Protein AF-A0AB73QIH5-F1 (afdb_monomer_lite)

Secondary structure (DSSP, 8-state):
-HHHHHHHIIIIIHHHHHHHT-----TT--EEETTEEE-HHHHHHHHHHHHHHHHHHHHHHHHHHHHHHHHHTT--S--HHHHHHHHHHHHHHHT--

Sequence (97 aa):
FTSIVKSLVNNLINPLIGLFIGRIDLSNLVLTVGDAQFKYGSFLNAVINFLIISFVVFLMVKAINTFRKKEDKKTETPSEEVMYLKEIAELLKKNKE

pLDDT: mean 82.29, std 10.23, range [49.66, 94.38]

InterPro domains:
  IPR001185 Large-conductance mechanosensitive channel [TIGR0022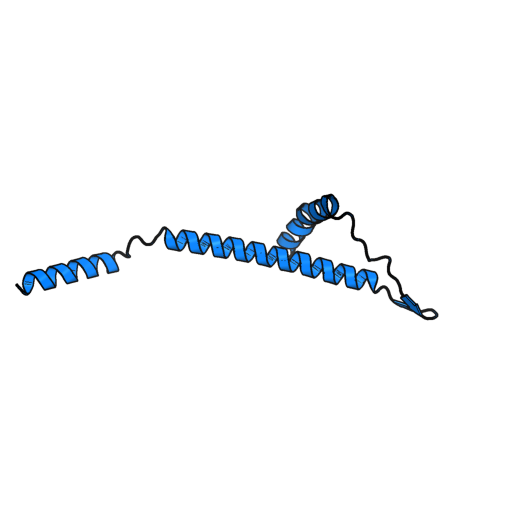0] (1-94)
  IPR036019 Large-conductance mechanosensitive channel MscL [G3DSA:1.10.1200.120] (1-96)
  IPR036019 Large-conductance mechanosensitive channel MscL [SSF81330] (1-88)
  IPR037673 Large-conductance mechanosensitive channel/anditomin synthesis protein L [PF01741] (1-93)
  IPR037673 Large-conductance mechanosensitive channel/anditomin synthesis protein L [PTHR30266] (1-79)

Structure (mmCIF, N/CA/C/O backbone):
data_AF-A0AB73QIH5-F1
#
_entry.id   AF-A0AB73QIH5-F1
#
loop_
_atom_site.group_PDB
_atom_site.id
_atom_site.type_symbol
_atom_site.label_atom_id
_atom_site.label_alt_id
_atom_site.label_comp_id
_atom_site.label_asym_id
_atom_site.label_entity_id
_atom_site.label_seq_id
_a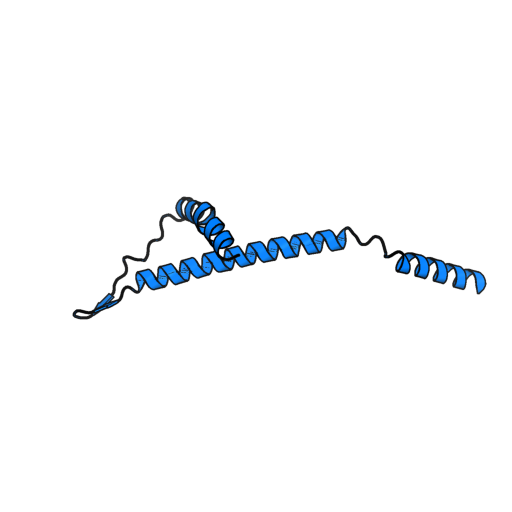tom_site.pdbx_PDB_ins_code
_atom_site.Cartn_x
_atom_site.Cartn_y
_atom_site.Cartn_z
_atom_site.occupancy
_atom_site.B_iso_or_equiv
_atom_site.auth_seq_id
_atom_site.auth_comp_id
_atom_site.auth_asym_id
_atom_site.auth_atom_id
_atom_site.pdbx_PDB_model_num
ATOM 1 N N . PHE A 1 1 ? -13.409 1.754 -2.723 1.00 73.69 1 PHE A N 1
ATOM 2 C CA . PHE A 1 1 ? -12.294 1.275 -1.878 1.00 73.69 1 PHE A CA 1
ATOM 3 C C . PHE A 1 1 ? -10.936 1.517 -2.537 1.00 73.69 1 PHE A C 1
ATOM 5 O O . PHE A 1 1 ? -10.214 2.390 -2.075 1.00 73.69 1 PHE A O 1
ATOM 12 N N . THR A 1 2 ? -10.622 0.864 -3.663 1.00 74.88 2 THR A N 1
ATOM 13 C CA . THR A 1 2 ? -9.330 1.005 -4.369 1.00 74.88 2 THR A CA 1
ATOM 14 C C . THR A 1 2 ? -8.947 2.454 -4.691 1.00 74.88 2 THR A C 1
ATOM 16 O O . THR A 1 2 ? -7.799 2.831 -4.494 1.00 74.88 2 THR A O 1
ATOM 19 N N . SER A 1 3 ? -9.893 3.296 -5.121 1.00 84.12 3 SER A N 1
ATOM 20 C CA . SER A 1 3 ? -9.620 4.715 -5.411 1.00 84.12 3 SER A CA 1
ATOM 21 C C . SER A 1 3 ? -9.289 5.545 -4.164 1.00 84.12 3 SER A C 1
ATOM 23 O O . SER A 1 3 ? -8.442 6.428 -4.235 1.00 84.12 3 SER A O 1
ATOM 25 N N . ILE A 1 4 ? -9.901 5.238 -3.013 1.00 84.19 4 ILE A N 1
ATOM 26 C CA . ILE A 1 4 ? -9.621 5.918 -1.734 1.00 84.19 4 ILE A CA 1
ATOM 27 C C . ILE A 1 4 ? -8.208 5.563 -1.270 1.00 84.19 4 ILE A C 1
ATOM 29 O O . ILE A 1 4 ? -7.421 6.442 -0.938 1.00 84.19 4 ILE A O 1
ATOM 33 N N . VAL A 1 5 ? -7.868 4.275 -1.329 1.00 79.69 5 VAL A N 1
ATOM 34 C CA . VAL A 1 5 ? -6.530 3.779 -0.995 1.00 79.69 5 VAL A CA 1
ATOM 35 C C . VAL A 1 5 ? -5.483 4.393 -1.923 1.00 79.69 5 VAL A C 1
ATOM 37 O O . VAL A 1 5 ? -4.479 4.912 -1.449 1.00 79.69 5 VAL A O 1
ATOM 40 N N . LYS A 1 6 ? -5.729 4.395 -3.240 1.00 81.69 6 LYS A N 1
ATOM 41 C CA . LYS A 1 6 ? -4.831 5.032 -4.212 1.00 81.69 6 LYS A CA 1
ATOM 42 C C . LYS A 1 6 ? -4.641 6.519 -3.924 1.00 81.69 6 LYS A C 1
ATOM 44 O O . LYS A 1 6 ? -3.521 6.994 -4.017 1.00 81.69 6 LYS A O 1
ATOM 49 N N . SER A 1 7 ? -5.698 7.240 -3.549 1.00 88.56 7 SER A N 1
ATOM 50 C CA . SER A 1 7 ? -5.606 8.655 -3.168 1.00 88.56 7 SER A CA 1
ATOM 51 C C . SER A 1 7 ? -4.743 8.852 -1.918 1.00 88.56 7 SER A C 1
ATOM 53 O O . SER A 1 7 ? -3.848 9.688 -1.927 1.00 88.56 7 SER A O 1
ATOM 55 N N . LEU A 1 8 ? -4.936 8.039 -0.874 1.00 84.94 8 LEU A N 1
ATOM 56 C CA . LEU A 1 8 ? -4.117 8.085 0.342 1.00 84.94 8 LEU A CA 1
ATOM 57 C C . LEU A 1 8 ? -2.636 7.827 0.028 1.00 84.94 8 LEU A C 1
ATOM 59 O O . LEU A 1 8 ? -1.757 8.555 0.483 1.00 84.94 8 LEU A O 1
ATOM 63 N N . VAL A 1 9 ? -2.358 6.815 -0.792 1.00 80.25 9 VAL A N 1
ATOM 64 C CA . VAL A 1 9 ? -0.988 6.468 -1.173 1.00 80.25 9 VAL A CA 1
ATOM 65 C C . VAL A 1 9 ? -0.369 7.571 -2.028 1.00 80.25 9 VAL A C 1
ATOM 67 O O . VAL A 1 9 ? 0.689 8.087 -1.689 1.00 80.25 9 VAL A O 1
ATOM 70 N N . ASN A 1 10 ? -1.053 8.008 -3.082 1.00 85.31 10 ASN A N 1
ATOM 71 C CA . ASN A 1 10 ? -0.514 8.994 -4.014 1.00 85.31 10 ASN A CA 1
ATOM 72 C C . ASN A 1 10 ? -0.352 10.386 -3.392 1.00 85.31 10 ASN A C 1
ATOM 74 O O . ASN A 1 10 ? 0.616 11.070 -3.709 1.00 85.31 10 ASN A O 1
ATOM 78 N N . ASN A 1 11 ? -1.279 10.802 -2.524 1.00 86.38 11 ASN A N 1
ATOM 79 C CA . ASN A 1 11 ? -1.329 12.174 -2.014 1.00 86.38 11 ASN A CA 1
ATOM 80 C C . ASN A 1 11 ? -0.654 12.353 -0.650 1.00 86.38 11 ASN A C 1
ATOM 82 O O . ASN A 1 11 ? -0.251 13.467 -0.334 1.00 86.38 11 ASN A O 1
ATOM 86 N N . LEU A 1 12 ? -0.529 11.298 0.165 1.00 85.31 12 LEU A N 1
ATOM 87 C CA . LEU A 1 12 ? 0.129 11.376 1.478 1.00 85.31 12 LEU A CA 1
ATOM 88 C C . LEU A 1 12 ? 1.415 10.553 1.520 1.00 85.31 12 LEU A C 1
ATOM 90 O O . LEU A 1 12 ? 2.465 11.073 1.889 1.00 85.31 12 LEU A O 1
ATOM 94 N N . ILE A 1 13 ? 1.359 9.285 1.108 1.00 81.62 13 ILE A N 1
ATOM 95 C CA . ILE A 1 13 ? 2.497 8.368 1.255 1.00 81.62 13 ILE A CA 1
ATOM 96 C C . ILE A 1 13 ? 3.609 8.668 0.246 1.00 81.62 13 ILE A C 1
ATOM 98 O O . ILE A 1 13 ? 4.763 8.748 0.649 1.00 81.62 13 ILE A O 1
ATOM 102 N N . ASN A 1 14 ? 3.301 8.896 -1.033 1.00 83.56 14 ASN A N 1
ATOM 103 C CA . ASN A 1 14 ? 4.321 9.184 -2.046 1.00 83.56 14 ASN A CA 1
ATOM 104 C C . ASN A 1 14 ? 5.114 10.470 -1.737 1.00 83.56 14 ASN A C 1
ATOM 106 O O . ASN A 1 14 ? 6.341 10.423 -1.834 1.00 83.56 14 ASN A O 1
ATOM 110 N N . PRO A 1 15 ? 4.490 11.592 -1.310 1.00 85.19 15 PRO A N 1
ATOM 111 C CA . PRO A 1 15 ? 5.233 12.761 -0.841 1.00 85.19 15 PRO A CA 1
ATOM 112 C C . PRO A 1 15 ? 6.098 12.478 0.391 1.00 85.19 15 PRO A C 1
ATOM 114 O O . PRO A 1 15 ? 7.244 12.914 0.427 1.00 85.19 15 PRO A O 1
ATOM 117 N N . LEU A 1 16 ? 5.594 11.716 1.371 1.00 83.88 16 LEU A N 1
ATOM 118 C CA . LEU A 1 16 ? 6.368 11.320 2.556 1.00 83.88 16 LEU A CA 1
ATOM 119 C C . LEU A 1 16 ? 7.584 10.464 2.176 1.00 83.88 16 LEU A C 1
ATOM 121 O O . LEU A 1 16 ? 8.701 10.764 2.586 1.00 83.88 16 LEU A O 1
ATOM 125 N N . ILE A 1 17 ? 7.393 9.436 1.347 1.00 78.00 17 ILE A N 1
ATOM 126 C CA . ILE A 1 17 ? 8.485 8.598 0.834 1.00 78.00 17 ILE A CA 1
ATOM 127 C C . ILE A 1 17 ? 9.487 9.459 0.061 1.00 78.00 17 ILE A C 1
ATOM 129 O O . ILE A 1 17 ? 10.689 9.346 0.285 1.00 78.00 17 ILE A O 1
ATOM 133 N N . GLY A 1 18 ? 9.001 10.364 -0.790 1.00 80.69 18 GLY A N 1
ATOM 134 C CA . GLY A 1 18 ? 9.842 11.285 -1.548 1.00 80.69 18 GLY A CA 1
ATOM 135 C C . GLY A 1 18 ? 10.662 12.234 -0.669 1.00 80.69 18 GLY A C 1
ATOM 136 O O . GLY A 1 18 ? 11.783 12.568 -1.044 1.00 80.69 18 GLY A O 1
ATOM 137 N N . LEU A 1 19 ? 10.138 12.633 0.495 1.00 84.81 19 LEU A N 1
ATOM 138 C CA . LEU A 1 19 ? 10.825 13.499 1.458 1.00 84.81 19 LEU A CA 1
ATOM 139 C C . LEU A 1 19 ? 11.943 12.760 2.215 1.00 84.81 19 LEU A C 1
ATOM 141 O O . LEU A 1 19 ? 13.009 13.329 2.425 1.00 84.81 19 LEU A O 1
ATOM 145 N N . PHE A 1 20 ? 11.707 11.509 2.628 1.00 76.25 20 PHE A N 1
ATOM 146 C CA . PHE A 1 20 ? 12.629 10.764 3.500 1.00 76.25 20 PHE A CA 1
ATOM 147 C C . PHE A 1 20 ? 13.605 9.842 2.759 1.00 76.25 20 PHE A C 1
ATOM 149 O O . PHE A 1 20 ? 14.718 9.628 3.227 1.00 76.25 20 PHE A O 1
ATOM 156 N N . ILE A 1 21 ? 13.186 9.266 1.632 1.00 71.88 21 ILE A N 1
ATOM 157 C CA . ILE A 1 21 ? 13.933 8.236 0.890 1.00 71.88 21 ILE A CA 1
ATOM 158 C C . ILE A 1 21 ? 14.394 8.773 -0.481 1.00 71.88 21 ILE A C 1
ATOM 160 O O . ILE A 1 21 ? 15.281 8.205 -1.116 1.00 71.88 21 ILE A O 1
ATOM 164 N N . GLY A 1 22 ? 13.844 9.908 -0.924 1.00 71.12 22 GLY A N 1
ATOM 165 C CA . GLY A 1 22 ? 14.060 10.455 -2.261 1.00 71.12 22 GLY A CA 1
ATOM 166 C C . GLY A 1 22 ? 13.130 9.827 -3.304 1.00 71.12 22 GLY A C 1
ATOM 167 O O . GLY A 1 22 ? 12.340 8.925 -3.018 1.00 71.12 22 GLY A O 1
ATOM 168 N N . ARG A 1 23 ? 13.190 10.322 -4.548 1.00 70.06 23 ARG A N 1
ATOM 169 C CA . ARG A 1 23 ? 12.423 9.739 -5.662 1.00 70.06 23 ARG A CA 1
ATOM 170 C C . ARG A 1 23 ? 13.070 8.419 -6.086 1.00 70.06 23 ARG A C 1
ATOM 172 O O . ARG A 1 23 ? 13.996 8.423 -6.890 1.00 70.06 23 ARG A O 1
ATOM 179 N N . ILE A 1 24 ? 12.580 7.298 -5.558 1.00 70.19 24 ILE A N 1
ATOM 180 C CA . ILE A 1 24 ? 12.909 5.976 -6.100 1.00 70.19 24 ILE A CA 1
ATOM 181 C C . ILE A 1 24 ? 12.166 5.837 -7.433 1.00 70.19 24 ILE A C 1
ATOM 183 O O . ILE A 1 24 ? 10.966 5.576 -7.452 1.00 70.19 24 ILE A O 1
ATOM 187 N N . ASP A 1 25 ? 12.873 6.039 -8.544 1.00 78.06 25 ASP A N 1
ATOM 188 C CA . ASP A 1 25 ? 12.360 5.758 -9.883 1.00 78.06 25 ASP A CA 1
ATOM 189 C C . ASP A 1 25 ? 13.238 4.718 -10.577 1.00 78.06 25 ASP A C 1
ATOM 191 O O . ASP A 1 25 ? 14.304 5.019 -11.116 1.00 78.06 25 ASP A O 1
ATOM 195 N N . LEU A 1 26 ? 12.770 3.470 -10.562 1.00 79.81 26 LEU A N 1
ATOM 196 C CA . LEU A 1 26 ? 13.435 2.357 -11.229 1.00 79.81 26 LEU A CA 1
ATOM 197 C C . LEU A 1 26 ? 13.005 2.212 -12.694 1.00 79.81 26 LEU A C 1
ATOM 199 O O . LEU A 1 26 ? 13.533 1.343 -13.378 1.00 79.81 26 LEU A O 1
ATOM 203 N N . SER A 1 27 ? 12.092 3.049 -13.211 1.00 81.94 27 SER A N 1
ATOM 204 C CA . SER A 1 27 ? 11.497 2.901 -14.554 1.00 81.94 27 SER A CA 1
ATOM 205 C C . SER A 1 27 ? 12.523 2.944 -15.681 1.00 81.94 27 SER A C 1
ATOM 207 O O . SER A 1 27 ? 12.280 2.392 -16.751 1.00 81.94 27 SER A O 1
ATOM 209 N N . ASN A 1 28 ? 13.662 3.590 -15.434 1.00 84.38 28 ASN A N 1
ATOM 210 C CA . ASN A 1 28 ? 14.730 3.782 -16.412 1.00 84.38 28 ASN A CA 1
ATOM 211 C C . ASN A 1 28 ? 15.628 2.545 -16.573 1.00 84.38 28 ASN A C 1
ATOM 213 O O . ASN A 1 28 ? 16.493 2.527 -17.445 1.00 84.38 28 ASN A O 1
ATOM 217 N N . LEU A 1 29 ? 15.430 1.503 -15.758 1.00 87.06 29 LEU A N 1
ATOM 218 C CA . LEU A 1 29 ? 16.143 0.241 -15.906 1.00 87.06 29 LEU A CA 1
ATOM 219 C C . LEU A 1 29 ? 15.570 -0.548 -17.087 1.00 87.06 29 LEU A C 1
ATOM 221 O O . LEU A 1 29 ? 14.456 -1.084 -17.040 1.00 87.06 29 LEU A O 1
ATOM 225 N N . VAL A 1 30 ? 16.363 -0.608 -18.153 1.00 88.81 30 VAL A N 1
ATOM 226 C CA . VAL A 1 30 ? 16.044 -1.323 -19.385 1.00 88.81 30 VAL A CA 1
ATOM 227 C C . VAL A 1 30 ? 17.194 -2.261 -19.707 1.00 88.81 30 VAL A C 1
ATOM 229 O O . VAL A 1 30 ? 18.349 -1.845 -19.758 1.00 88.81 30 VAL A O 1
ATOM 232 N N . LEU A 1 31 ? 16.873 -3.534 -19.920 1.00 90.25 31 LEU A N 1
ATOM 233 C CA . LEU A 1 31 ? 17.815 -4.513 -20.439 1.00 90.25 31 LEU A CA 1
ATOM 234 C C . LEU A 1 31 ? 17.593 -4.597 -21.945 1.00 90.25 31 LEU A C 1
ATOM 236 O O . LEU A 1 31 ? 16.517 -4.992 -22.393 1.00 90.25 31 LEU A O 1
ATOM 240 N N . THR A 1 32 ? 18.600 -4.216 -22.719 1.00 91.06 32 THR A N 1
ATOM 241 C CA . THR A 1 32 ? 18.557 -4.326 -24.177 1.00 91.06 32 THR A CA 1
ATOM 242 C C . THR A 1 32 ? 19.238 -5.622 -24.597 1.00 91.06 32 THR A C 1
ATOM 244 O O . THR A 1 32 ? 20.396 -5.850 -24.254 1.00 91.06 32 THR A O 1
ATOM 247 N N . VAL A 1 33 ? 18.520 -6.473 -25.330 1.00 89.94 33 VAL A N 1
ATOM 248 C CA . VAL A 1 33 ? 19.049 -7.715 -25.910 1.00 89.94 33 VAL A CA 1
ATOM 249 C C . VAL A 1 33 ? 18.738 -7.697 -27.404 1.00 89.94 33 VAL A C 1
ATOM 251 O O . VAL A 1 33 ? 17.594 -7.909 -27.805 1.00 89.94 33 VAL A O 1
ATOM 254 N N . GLY A 1 34 ? 19.745 -7.400 -28.230 1.00 90.25 34 GLY A N 1
ATOM 255 C CA . GLY A 1 34 ? 19.534 -7.112 -29.653 1.00 90.25 34 GLY A CA 1
ATOM 256 C C . GLY A 1 34 ? 18.623 -5.892 -29.835 1.00 90.25 34 GLY A C 1
ATOM 257 O O . GLY A 1 34 ? 18.852 -4.862 -29.206 1.00 90.25 34 GLY A O 1
ATOM 258 N N . ASP A 1 35 ? 17.562 -6.035 -30.631 1.00 90.56 35 ASP A N 1
ATOM 259 C CA . ASP A 1 35 ? 16.548 -4.987 -30.843 1.00 90.56 35 ASP A CA 1
ATOM 260 C C . ASP A 1 35 ? 15.445 -4.967 -29.767 1.00 90.56 35 ASP A C 1
ATOM 262 O O . ASP A 1 35 ? 14.595 -4.072 -29.744 1.00 90.56 35 ASP A O 1
ATOM 266 N N . ALA A 1 36 ? 15.428 -5.945 -28.855 1.00 88.69 36 ALA A N 1
ATOM 267 C CA . ALA A 1 36 ? 14.409 -6.040 -27.817 1.00 88.69 36 ALA A CA 1
ATOM 268 C C . ALA A 1 36 ? 14.788 -5.217 -26.575 1.00 88.69 36 ALA A C 1
ATOM 270 O O . ALA A 1 36 ? 15.854 -5.400 -25.985 1.00 88.69 36 ALA A O 1
ATOM 271 N N . GLN A 1 37 ? 13.872 -4.347 -26.137 1.00 89.25 37 GLN A N 1
ATOM 272 C CA . GLN A 1 37 ? 13.995 -3.567 -24.903 1.00 89.25 37 GLN A CA 1
ATOM 273 C C . GLN A 1 37 ? 13.116 -4.153 -23.794 1.00 89.25 37 GLN A C 1
ATOM 275 O O . GLN A 1 37 ? 11.892 -4.005 -23.800 1.00 89.25 37 GLN A O 1
ATOM 280 N N . PHE A 1 38 ? 13.738 -4.762 -22.790 1.00 88.19 38 PHE A N 1
ATOM 281 C CA . PHE A 1 38 ? 13.057 -5.269 -21.603 1.00 88.19 38 PHE A CA 1
ATOM 282 C C . PHE A 1 38 ? 13.041 -4.197 -20.511 1.00 88.19 38 PHE A C 1
ATOM 284 O O . PHE A 1 38 ? 14.016 -4.010 -19.787 1.00 88.19 38 PHE A O 1
ATOM 291 N N . LYS A 1 39 ? 11.912 -3.496 -20.363 1.00 90.44 39 LYS A N 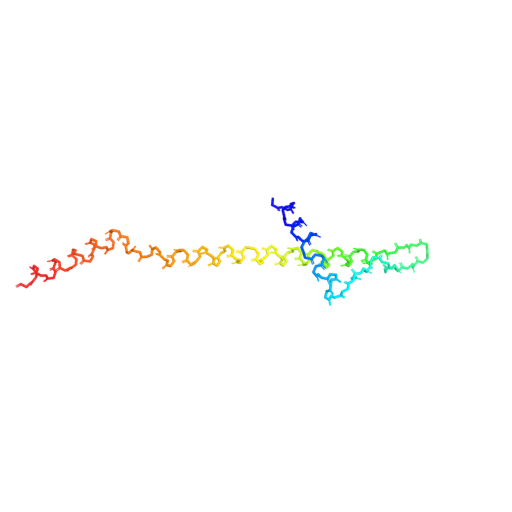1
ATOM 292 C CA . LYS A 1 39 ? 11.696 -2.450 -19.342 1.00 90.44 39 LYS A CA 1
ATOM 293 C C . LYS A 1 39 ? 11.370 -3.036 -17.961 1.00 90.44 39 LYS A C 1
ATOM 295 O O . LYS A 1 39 ? 10.327 -2.748 -17.373 1.00 90.44 39 LYS A O 1
ATOM 300 N N . TYR A 1 40 ? 12.246 -3.893 -17.441 1.00 90.56 40 TYR A N 1
ATOM 301 C CA . TYR A 1 40 ? 12.050 -4.545 -16.140 1.00 90.56 40 TYR A CA 1
ATOM 302 C C . TYR A 1 40 ? 12.002 -3.539 -14.979 1.00 90.56 40 TYR A C 1
ATOM 304 O O . TYR A 1 40 ? 11.375 -3.803 -13.955 1.00 90.56 40 TYR A O 1
ATOM 312 N N . GLY A 1 41 ? 12.587 -2.355 -15.1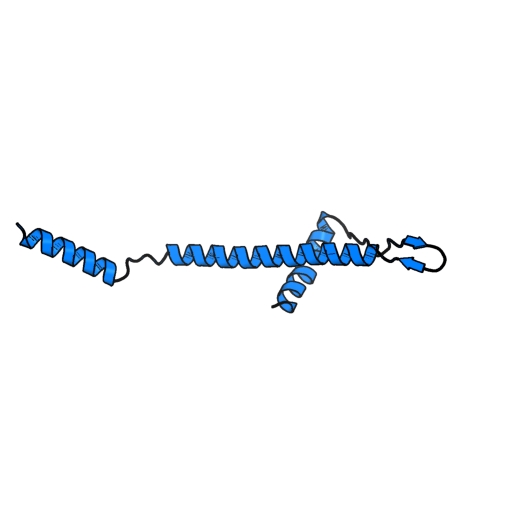66 1.00 88.12 41 GLY A N 1
ATOM 313 C CA . GLY A 1 41 ? 12.481 -1.232 -14.250 1.00 88.12 41 GLY A CA 1
ATOM 314 C C . GLY A 1 41 ? 11.051 -0.802 -13.947 1.00 88.12 41 GLY A C 1
ATOM 315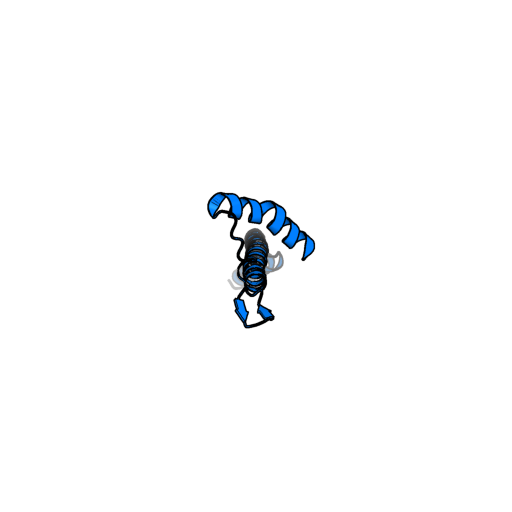 O O . GLY A 1 41 ? 10.667 -0.661 -12.785 1.00 88.12 41 GLY A O 1
ATOM 316 N N . SER A 1 42 ? 10.222 -0.662 -14.985 1.00 88.19 42 SER A N 1
ATOM 317 C CA . SER A 1 42 ? 8.805 -0.314 -14.829 1.00 88.19 42 SER A CA 1
ATOM 318 C C . SER A 1 42 ? 8.028 -1.409 -14.098 1.00 88.19 42 SER A C 1
ATOM 320 O O . SER A 1 42 ? 7.157 -1.110 -13.282 1.00 88.19 42 SER A O 1
ATOM 322 N N . PHE A 1 43 ? 8.366 -2.675 -14.351 1.00 89.38 43 PHE A N 1
ATOM 323 C CA . PHE A 1 43 ? 7.772 -3.802 -13.637 1.00 89.38 43 PHE A CA 1
ATOM 324 C C . PHE A 1 43 ? 8.141 -3.782 -12.149 1.00 89.38 43 PHE A C 1
ATOM 326 O O . PHE A 1 43 ? 7.263 -3.886 -11.295 1.00 89.38 43 PHE A O 1
ATOM 333 N N . LEU A 1 44 ? 9.417 -3.574 -11.821 1.00 88.94 44 LEU A N 1
ATOM 334 C CA . LEU A 1 44 ? 9.881 -3.521 -10.437 1.00 88.94 44 LEU A CA 1
ATOM 335 C C . LEU A 1 44 ? 9.268 -2.337 -9.673 1.00 88.94 44 LEU A C 1
ATOM 337 O O . LEU A 1 44 ? 8.823 -2.502 -8.538 1.00 88.94 44 LEU A O 1
ATOM 341 N N . ASN A 1 45 ? 9.139 -1.176 -10.322 1.00 86.94 45 ASN A N 1
ATOM 342 C CA . ASN A 1 45 ? 8.387 -0.040 -9.784 1.00 86.94 45 ASN A CA 1
ATOM 343 C C . ASN A 1 45 ? 6.924 -0.405 -9.487 1.00 86.94 45 ASN A C 1
ATOM 345 O O . ASN A 1 45 ? 6.402 -0.050 -8.429 1.00 86.94 45 ASN A O 1
ATOM 349 N N . ALA A 1 46 ? 6.258 -1.141 -10.383 1.00 87.62 46 ALA A N 1
ATOM 350 C CA . ALA A 1 46 ? 4.888 -1.595 -10.157 1.00 87.62 46 ALA A CA 1
ATOM 351 C C . ALA A 1 46 ? 4.785 -2.557 -8.959 1.00 87.62 46 ALA A C 1
ATOM 353 O O . ALA A 1 46 ? 3.853 -2.432 -8.163 1.00 87.62 46 ALA A O 1
ATOM 354 N N . VAL A 1 47 ? 5.756 -3.462 -8.788 1.00 90.19 47 VAL A N 1
ATOM 355 C CA . VAL A 1 47 ? 5.835 -4.369 -7.631 1.00 90.19 47 VAL A CA 1
ATOM 356 C C . VAL A 1 47 ? 6.016 -3.586 -6.330 1.00 90.19 47 VAL A C 1
ATOM 358 O O . VAL A 1 47 ? 5.263 -3.803 -5.383 1.00 90.19 47 VAL A O 1
ATOM 361 N N . ILE A 1 48 ? 6.951 -2.632 -6.280 1.00 84.81 48 ILE A N 1
ATOM 362 C CA . ILE A 1 48 ? 7.172 -1.789 -5.093 1.00 84.81 48 ILE A CA 1
ATOM 363 C C . ILE A 1 48 ? 5.907 -0.992 -4.755 1.00 84.81 48 ILE A C 1
ATOM 365 O O . ILE A 1 48 ? 5.461 -0.991 -3.608 1.00 84.81 48 ILE A O 1
ATOM 369 N N . ASN A 1 49 ? 5.280 -0.368 -5.753 1.00 82.50 49 ASN A N 1
ATOM 370 C CA . ASN A 1 49 ? 4.035 0.371 -5.560 1.00 82.50 49 ASN A CA 1
ATOM 371 C C . ASN A 1 49 ? 2.910 -0.531 -5.020 1.00 82.50 49 ASN A C 1
ATOM 373 O O . ASN A 1 49 ? 2.178 -0.144 -4.111 1.00 82.50 49 ASN A O 1
ATOM 377 N N . PHE A 1 50 ? 2.793 -1.761 -5.523 1.00 86.88 50 PHE A N 1
ATOM 378 C CA . PHE A 1 50 ? 1.833 -2.736 -5.008 1.00 86.88 50 PHE A CA 1
ATOM 379 C C . PHE A 1 50 ? 2.110 -3.122 -3.545 1.00 86.88 50 PHE A C 1
ATOM 381 O O . PHE A 1 50 ? 1.174 -3.205 -2.743 1.00 86.88 50 PHE A O 1
ATOM 388 N N . LEU A 1 51 ? 3.377 -3.308 -3.165 1.00 89.19 51 LEU A N 1
ATOM 389 C CA . LEU A 1 51 ? 3.758 -3.586 -1.777 1.00 89.19 51 LEU A CA 1
ATOM 390 C C . LEU A 1 51 ? 3.405 -2.418 -0.848 1.00 89.19 51 LEU A C 1
ATOM 392 O O . LEU A 1 51 ? 2.834 -2.642 0.215 1.00 89.19 51 LEU A O 1
ATOM 396 N N . ILE A 1 52 ? 3.649 -1.174 -1.271 1.00 84.06 52 ILE A N 1
ATOM 397 C CA . ILE A 1 52 ? 3.274 0.020 -0.497 1.00 84.06 52 ILE A CA 1
ATOM 398 C C . ILE A 1 52 ? 1.753 0.093 -0.330 1.00 84.06 52 ILE A C 1
ATOM 400 O O . ILE A 1 52 ? 1.258 0.231 0.788 1.00 84.06 52 ILE A O 1
ATOM 404 N N . ILE A 1 53 ? 0.998 -0.037 -1.426 1.00 83.44 53 ILE A N 1
ATOM 405 C CA . ILE A 1 53 ? -0.468 0.021 -1.397 1.00 83.44 53 ILE A CA 1
ATOM 406 C C . ILE A 1 53 ? -1.033 -1.071 -0.485 1.00 83.44 53 ILE A C 1
ATOM 408 O O . ILE A 1 53 ? -1.871 -0.783 0.370 1.00 83.44 53 ILE A O 1
ATOM 412 N N . SER A 1 54 ? -0.578 -2.316 -0.639 1.00 89.19 54 SER A N 1
ATOM 413 C CA . SER A 1 54 ? -1.070 -3.435 0.172 1.00 89.19 54 SER A CA 1
ATOM 414 C C . SER A 1 54 ? -0.704 -3.280 1.652 1.00 89.19 54 SER A C 1
ATOM 416 O O . SER A 1 54 ? -1.550 -3.537 2.510 1.00 89.19 54 SER A O 1
ATOM 418 N N . PHE A 1 55 ? 0.485 -2.758 1.969 1.00 88.50 55 PHE A N 1
ATOM 419 C CA . PHE A 1 55 ? 0.888 -2.440 3.340 1.00 88.50 55 PHE A CA 1
ATOM 420 C C . PHE A 1 55 ? 0.019 -1.344 3.970 1.00 88.50 55 PHE A C 1
ATOM 422 O O . PHE A 1 55 ? -0.429 -1.472 5.109 1.00 88.50 55 PHE A O 1
ATOM 429 N N . VAL A 1 56 ? -0.287 -0.283 3.224 1.00 84.31 56 VAL A N 1
ATOM 430 C CA . VAL A 1 56 ? -1.157 0.802 3.698 1.00 84.31 56 VAL A CA 1
ATOM 431 C C . VAL A 1 56 ? -2.584 0.303 3.935 1.00 84.31 56 VAL A C 1
ATOM 433 O O . VAL A 1 56 ? -3.183 0.621 4.963 1.00 84.31 56 VAL A O 1
ATOM 436 N N . VAL A 1 57 ? -3.119 -0.534 3.040 1.00 86.38 57 VAL A N 1
ATOM 437 C CA . VAL A 1 57 ? -4.419 -1.197 3.246 1.00 86.38 57 VAL A CA 1
ATOM 438 C C . VAL A 1 57 ? -4.396 -2.061 4.499 1.00 86.38 57 VAL A C 1
ATOM 440 O O . VAL A 1 57 ? -5.322 -1.995 5.306 1.00 86.38 57 VAL A O 1
ATOM 443 N N . PHE A 1 58 ? -3.334 -2.840 4.689 1.00 90.06 58 PHE A N 1
ATOM 444 C CA . PHE A 1 58 ? -3.161 -3.659 5.880 1.00 90.06 58 PHE A CA 1
ATOM 445 C C . PHE A 1 58 ? -3.178 -2.810 7.159 1.00 90.06 58 PHE A C 1
ATOM 447 O O . PHE A 1 58 ? -3.896 -3.144 8.101 1.00 90.06 58 PHE A O 1
ATOM 454 N N . LEU A 1 59 ? -2.459 -1.683 7.187 1.00 89.50 59 LEU A N 1
ATOM 455 C CA . LEU A 1 59 ? -2.484 -0.757 8.321 1.00 89.50 59 LEU A CA 1
ATOM 456 C C . LEU A 1 59 ? -3.875 -0.162 8.556 1.00 89.50 59 LEU A C 1
ATOM 458 O O . LEU A 1 59 ? -4.303 -0.076 9.705 1.00 89.50 59 LEU A O 1
ATOM 462 N N . MET A 1 60 ? -4.601 0.200 7.497 1.00 85.88 60 MET A N 1
ATOM 463 C CA . MET A 1 60 ? -5.964 0.725 7.602 1.00 85.88 60 MET A CA 1
ATOM 464 C C . MET A 1 60 ? -6.924 -0.309 8.207 1.00 85.88 60 MET A C 1
ATOM 466 O O . MET A 1 60 ? -7.647 -0.003 9.155 1.00 85.88 60 MET A O 1
ATOM 470 N N . VAL A 1 61 ? -6.889 -1.553 7.719 1.00 89.12 61 VAL A N 1
ATOM 471 C CA . VAL A 1 61 ? -7.692 -2.659 8.266 1.00 89.12 61 VAL A CA 1
ATOM 472 C C . VAL A 1 61 ? -7.295 -2.945 9.714 1.00 89.12 61 VAL A C 1
ATOM 474 O O . VAL A 1 61 ? -8.162 -3.102 10.572 1.00 89.12 61 VAL A O 1
ATOM 477 N N . LYS A 1 62 ? -5.993 -2.952 10.021 1.00 88.94 62 LYS A N 1
ATOM 478 C CA . LYS A 1 62 ? -5.483 -3.145 11.384 1.00 88.94 62 LYS A CA 1
ATOM 479 C C . LYS A 1 62 ? -5.947 -2.037 12.325 1.00 88.94 62 LYS A C 1
ATOM 481 O O . LYS A 1 62 ? -6.335 -2.345 13.448 1.00 88.94 62 LYS A O 1
ATOM 486 N N . ALA A 1 63 ? -5.927 -0.777 11.893 1.00 89.12 63 ALA A N 1
ATOM 487 C CA . ALA A 1 63 ? -6.415 0.349 12.680 1.00 89.12 63 ALA A CA 1
ATOM 488 C C . ALA A 1 63 ? -7.901 0.167 13.004 1.00 89.12 63 ALA A C 1
ATOM 490 O O . ALA A 1 63 ? -8.261 0.150 14.178 1.00 89.12 63 ALA A O 1
ATOM 491 N N . ILE A 1 64 ? -8.738 -0.087 11.992 1.00 88.19 64 ILE A N 1
ATOM 492 C CA . ILE A 1 64 ? -10.179 -0.326 12.174 1.00 88.19 64 ILE A CA 1
ATOM 493 C C . ILE A 1 64 ? -10.424 -1.511 13.119 1.00 88.19 64 ILE A C 1
ATOM 495 O O . ILE A 1 64 ? -11.172 -1.380 14.084 1.00 88.19 64 ILE A O 1
ATOM 499 N N . ASN A 1 65 ? -9.749 -2.645 12.909 1.00 90.81 65 ASN A N 1
ATOM 500 C CA . ASN A 1 65 ? -9.886 -3.820 13.774 1.00 90.81 65 ASN A CA 1
ATOM 501 C C . ASN A 1 65 ? -9.414 -3.548 15.213 1.00 90.81 65 ASN A C 1
ATOM 503 O O . ASN A 1 65 ? -9.977 -4.089 16.161 1.00 90.81 65 ASN A O 1
ATOM 507 N N . THR A 1 66 ? -8.404 -2.695 15.396 1.00 85.12 66 THR A N 1
ATOM 508 C CA . THR A 1 66 ? -7.905 -2.299 16.722 1.00 85.12 66 THR A CA 1
ATOM 509 C C . THR A 1 66 ? -8.880 -1.362 17.437 1.00 85.12 66 THR A C 1
ATOM 511 O O . THR A 1 66 ? -9.072 -1.506 18.644 1.00 85.12 66 THR A O 1
ATOM 514 N N . PHE A 1 67 ? -9.507 -0.424 16.719 1.00 83.62 67 PHE A N 1
ATOM 515 C CA . PHE A 1 67 ? -10.522 0.472 17.280 1.00 83.62 67 PHE A CA 1
ATOM 516 C C . PHE A 1 67 ? -11.796 -0.283 17.662 1.00 83.62 67 PHE A C 1
ATOM 518 O O . PHE A 1 67 ? -12.244 -0.141 18.796 1.00 83.62 67 PHE A O 1
ATOM 525 N N . ARG A 1 68 ? -12.295 -1.179 16.799 1.00 76.38 68 ARG A N 1
ATOM 526 C CA . ARG A 1 68 ? -13.455 -2.032 17.123 1.00 76.38 68 ARG A CA 1
ATOM 527 C C . ARG A 1 68 ? -13.203 -2.894 18.363 1.00 76.38 68 ARG A C 1
ATOM 529 O O . ARG A 1 68 ? -13.996 -2.886 19.293 1.00 76.38 68 ARG A O 1
ATOM 536 N N . LYS A 1 69 ? -12.017 -3.507 18.468 1.00 68.81 69 LYS A N 1
ATOM 537 C CA . LYS A 1 69 ? -11.618 -4.295 19.651 1.00 68.81 69 LYS A CA 1
ATOM 538 C C . LYS A 1 69 ? -11.531 -3.470 20.949 1.00 68.81 69 LYS A C 1
ATOM 540 O O . LYS A 1 69 ? -11.580 -4.034 22.041 1.00 68.81 69 LYS A O 1
ATOM 545 N N . LYS A 1 70 ? -11.351 -2.147 20.858 1.00 62.31 70 LYS A N 1
ATOM 546 C CA . LYS A 1 70 ? -11.383 -1.235 22.014 1.00 62.31 70 LYS A CA 1
ATOM 547 C C . LYS A 1 70 ? -12.804 -0.805 22.387 1.00 62.31 70 LYS A C 1
ATOM 549 O O . LYS A 1 70 ? -13.039 -0.577 23.569 1.00 62.31 70 LYS A O 1
ATOM 554 N N . GLU A 1 71 ? -13.719 -0.705 21.427 1.00 59.28 71 GLU A N 1
ATOM 555 C CA . GLU A 1 71 ? -15.135 -0.401 21.681 1.00 59.28 71 GLU A CA 1
ATOM 556 C C . GLU A 1 71 ? -15.871 -1.588 22.311 1.00 59.28 71 GLU A C 1
ATOM 558 O O . GLU A 1 71 ? -16.577 -1.392 23.302 1.00 59.28 71 GLU A O 1
ATOM 563 N N . ASP A 1 72 ? -15.592 -2.812 21.855 1.00 57.84 72 ASP A N 1
ATOM 564 C CA . ASP A 1 72 ? -16.146 -4.037 22.456 1.00 57.84 72 ASP A CA 1
ATOM 565 C C . ASP A 1 72 ? -15.709 -4.192 23.927 1.00 57.84 72 ASP A C 1
ATOM 567 O O . ASP A 1 72 ? -16.472 -4.636 24.777 1.00 57.84 72 ASP A O 1
ATOM 571 N N . LYS A 1 73 ? -14.504 -3.720 24.282 1.00 55.72 73 LYS A N 1
ATOM 572 C CA . LYS A 1 73 ? -14.026 -3.700 25.677 1.00 55.72 73 LYS A CA 1
ATOM 573 C C . LYS A 1 73 ? -14.666 -2.627 26.557 1.00 55.72 73 LYS A C 1
ATOM 575 O O . LYS A 1 73 ? -14.535 -2.701 27.775 1.00 55.72 73 LYS A O 1
ATOM 580 N N . LYS A 1 74 ? -15.289 -1.598 25.976 1.00 52.03 74 LYS A N 1
ATOM 581 C CA . LYS A 1 74 ? -15.890 -0.488 26.735 1.00 52.03 74 LYS A CA 1
ATOM 582 C C . LYS A 1 74 ? -17.392 -0.682 26.967 1.00 52.03 74 LYS A C 1
ATOM 584 O O . LYS A 1 74 ? -17.978 0.072 27.735 1.00 52.03 74 LYS A O 1
ATOM 589 N N . THR A 1 75 ? -17.986 -1.690 26.329 1.00 49.66 75 THR A N 1
ATOM 590 C CA . THR A 1 75 ? -19.415 -2.031 26.398 1.00 49.66 75 THR A CA 1
ATOM 591 C C . THR A 1 75 ? -19.683 -3.398 27.021 1.00 49.66 75 THR A C 1
ATOM 593 O O . THR A 1 75 ? -20.805 -3.885 26.964 1.00 49.66 75 THR A O 1
ATOM 596 N N . GLU A 1 76 ? -18.721 -3.970 27.749 1.00 58.16 76 GLU A N 1
ATOM 597 C CA . GLU A 1 76 ? -19.043 -4.960 28.783 1.00 58.16 76 GLU A CA 1
ATOM 598 C C . GLU A 1 76 ? -19.612 -4.254 30.033 1.00 58.16 76 GLU A C 1
ATOM 600 O O . GLU A 1 76 ? -19.165 -4.460 31.158 1.00 58.16 76 GLU A O 1
ATOM 605 N N . THR A 1 77 ? -20.642 -3.416 29.868 1.00 56.81 77 THR A N 1
ATOM 606 C CA . THR A 1 77 ? -21.745 -3.519 30.827 1.00 56.81 77 THR A CA 1
ATOM 607 C C . THR A 1 77 ? -22.233 -4.951 30.675 1.00 56.81 77 THR A C 1
ATOM 609 O O . THR A 1 77 ? -22.583 -5.316 29.548 1.00 56.81 77 THR A O 1
ATOM 612 N N . PRO A 1 78 ? -22.183 -5.794 31.723 1.00 64.62 78 PRO A N 1
ATOM 613 C CA . PRO A 1 78 ? -22.735 -7.134 31.623 1.00 64.62 78 PRO A CA 1
ATOM 614 C C . PRO A 1 78 ? -24.118 -7.010 30.989 1.00 64.62 78 PRO A C 1
ATOM 616 O O . PRO A 1 78 ? -24.899 -6.167 31.437 1.00 64.62 78 PRO A O 1
ATOM 619 N N . SER A 1 79 ? -24.375 -7.771 29.919 1.00 73.31 79 SER A N 1
ATOM 620 C CA . SER A 1 79 ? -25.712 -7.852 29.319 1.00 73.31 79 SER A CA 1
ATOM 621 C C . SER A 1 79 ? -26.739 -7.962 30.449 1.00 73.31 79 SER A C 1
ATOM 623 O O . SER A 1 79 ? -26.453 -8.622 31.452 1.00 73.31 79 SER A O 1
ATOM 625 N N . GLU A 1 80 ? -27.899 -7.316 30.328 1.00 77.69 80 GLU A N 1
ATOM 626 C CA . GLU A 1 80 ? -28.943 -7.381 31.360 1.00 77.69 80 GLU A CA 1
ATOM 627 C C . GLU A 1 80 ? -29.233 -8.839 31.759 1.00 77.69 80 GLU A C 1
ATOM 629 O O . GLU A 1 80 ? -29.357 -9.134 32.943 1.00 77.69 80 GLU A O 1
ATOM 634 N N . GLU A 1 81 ? -29.164 -9.780 30.807 1.00 78.12 81 GLU A N 1
ATOM 635 C CA . GLU A 1 81 ? -29.201 -11.226 31.071 1.00 78.12 81 GLU A CA 1
ATOM 636 C C . GLU A 1 81 ? -28.143 -11.697 32.076 1.00 78.12 81 GLU A C 1
ATOM 638 O O . GLU A 1 81 ? -28.453 -12.454 32.988 1.00 78.12 81 GLU A O 1
ATOM 643 N N . VAL A 1 82 ? -26.892 -11.257 31.951 1.00 83.12 82 VAL A N 1
ATOM 644 C CA . VAL A 1 82 ? -25.804 -11.630 32.869 1.00 83.12 82 VAL A CA 1
ATOM 645 C C . VAL A 1 82 ? -26.034 -11.041 34.265 1.00 83.12 82 VAL A C 1
ATOM 647 O O . VAL A 1 82 ? -25.683 -11.686 35.255 1.00 83.12 82 VAL A O 1
ATOM 650 N N . MET A 1 83 ? -26.646 -9.854 34.370 1.00 82.19 83 MET A N 1
ATOM 651 C CA . MET A 1 83 ? -27.063 -9.293 35.663 1.00 82.19 83 MET A CA 1
ATOM 652 C C . MET A 1 83 ? -28.214 -10.087 36.285 1.00 82.19 83 MET A C 1
ATOM 654 O O . MET A 1 83 ? -28.093 -10.495 37.440 1.00 82.19 83 MET A O 1
ATOM 658 N N . TYR A 1 84 ? -29.265 -10.392 35.518 1.00 89.19 84 TYR A N 1
ATOM 659 C CA . TYR A 1 84 ? -30.383 -11.209 35.993 1.00 89.19 84 TYR A CA 1
ATOM 660 C C . TYR A 1 84 ? -29.933 -12.611 36.409 1.00 89.19 84 TYR A C 1
ATOM 662 O O . TYR A 1 84 ? -30.356 -13.112 37.446 1.00 89.19 84 TYR A O 1
ATOM 670 N N . LEU A 1 85 ? -29.020 -13.242 35.664 1.00 89.19 85 LEU A N 1
ATOM 671 C CA . LEU A 1 85 ? -28.471 -14.552 36.025 1.00 89.19 85 LEU A CA 1
ATOM 672 C C . LEU A 1 85 ? -27.685 -14.511 37.343 1.00 89.19 85 LEU A C 1
ATOM 674 O O . LEU A 1 85 ? -27.758 -15.459 38.126 1.00 89.19 85 LEU A O 1
ATOM 678 N N . LYS A 1 86 ? -26.960 -13.418 37.616 1.00 90.38 86 LYS A N 1
ATOM 679 C CA . LYS A 1 86 ? -26.273 -13.207 38.900 1.00 90.38 86 LYS A CA 1
ATOM 680 C C . LYS A 1 86 ? -27.259 -13.044 40.053 1.00 90.38 86 LYS A C 1
ATOM 682 O O . LYS A 1 86 ? -27.088 -13.687 41.085 1.00 90.38 86 LYS A O 1
ATOM 687 N N . GLU A 1 87 ? -28.291 -12.231 39.858 1.00 91.75 87 GLU A N 1
ATOM 688 C CA . GLU A 1 87 ? -29.341 -11.999 40.852 1.00 91.75 87 GLU A CA 1
ATOM 689 C C . GLU A 1 87 ? -30.113 -13.293 41.158 1.00 91.75 87 GLU A C 1
ATOM 691 O O . GLU A 1 87 ? -30.280 -13.660 42.320 1.00 91.75 87 GLU A O 1
ATOM 696 N N . ILE A 1 88 ? -30.487 -14.060 40.128 1.00 92.75 88 ILE A N 1
ATOM 697 C CA . ILE A 1 88 ? -31.122 -15.377 40.281 1.00 92.75 88 ILE A CA 1
ATOM 698 C C . ILE A 1 88 ? -30.200 -16.341 41.041 1.00 92.75 88 ILE A C 1
ATOM 700 O O . ILE A 1 88 ? -30.665 -17.056 41.931 1.00 92.75 88 ILE A O 1
ATOM 704 N N . ALA A 1 89 ? -28.897 -16.363 40.737 1.00 93.00 89 ALA A N 1
ATOM 705 C CA . ALA A 1 89 ? -27.942 -17.219 41.439 1.00 93.00 89 ALA A CA 1
ATOM 706 C C . ALA A 1 89 ? -27.836 -16.874 42.937 1.00 93.00 89 ALA A C 1
ATOM 708 O O . ALA A 1 89 ? -27.769 -17.783 43.769 1.00 93.00 89 ALA A O 1
ATOM 709 N N . GLU A 1 90 ? -27.861 -15.589 43.298 1.00 94.38 90 GLU A N 1
ATOM 710 C CA . GLU A 1 90 ? -27.875 -15.144 44.697 1.00 94.38 90 GLU A CA 1
ATOM 711 C C . GLU A 1 90 ? -29.195 -15.479 45.403 1.00 94.38 90 GLU A C 1
ATOM 713 O O . GLU A 1 90 ? -29.176 -16.015 46.515 1.00 94.38 90 GLU A O 1
ATOM 718 N N . LEU A 1 91 ? -30.337 -15.247 44.746 1.00 93.38 91 LEU A N 1
ATOM 719 C CA . LEU A 1 91 ? -31.662 -15.577 45.279 1.00 93.38 91 LEU A CA 1
ATOM 720 C C . LEU A 1 91 ? -31.816 -17.078 45.549 1.00 93.38 91 LEU A C 1
ATOM 722 O O . LEU A 1 91 ? -32.341 -17.468 46.592 1.00 93.38 91 LEU A O 1
ATOM 726 N N . LEU A 1 92 ? -31.316 -17.929 44.650 1.00 92.62 92 LEU A N 1
ATOM 727 C CA . LEU A 1 92 ? -31.336 -19.382 44.832 1.00 92.62 92 LEU A CA 1
ATOM 728 C C . LEU A 1 92 ? -30.444 -19.843 45.985 1.00 92.62 92 LEU A C 1
ATOM 730 O O . LEU A 1 92 ? -30.770 -20.823 46.652 1.00 92.62 92 LEU A O 1
ATOM 734 N N . LYS A 1 93 ? -29.326 -19.156 46.229 1.00 93.75 93 LYS A N 1
ATOM 735 C CA . LYS A 1 93 ? -28.431 -19.473 47.344 1.00 93.75 93 LYS A CA 1
ATOM 736 C C . LYS A 1 93 ? -29.060 -19.088 48.683 1.00 93.75 93 LYS A C 1
ATOM 738 O O . LYS A 1 93 ? -29.019 -19.884 49.609 1.00 93.75 93 LYS A O 1
ATOM 743 N N . LYS A 1 94 ? -29.711 -17.922 48.741 1.00 94.00 94 LYS A N 1
ATOM 744 C CA . LYS A 1 94 ? -30.418 -17.417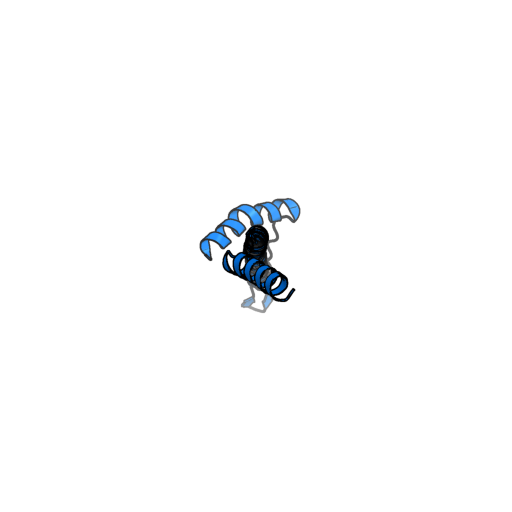 49.926 1.00 94.00 94 LYS A CA 1
ATOM 745 C C . LYS A 1 94 ? -31.660 -18.234 50.299 1.00 94.00 94 LYS A C 1
ATOM 747 O O . LYS A 1 94 ? -32.020 -18.267 51.461 1.00 94.00 94 LYS A O 1
ATOM 752 N N . ASN A 1 95 ? -32.321 -18.865 49.326 1.00 87.81 95 ASN A N 1
ATOM 753 C CA . ASN A 1 95 ? -33.501 -19.715 49.554 1.00 87.81 95 ASN A CA 1
ATOM 754 C C . ASN A 1 95 ? -33.132 -21.181 49.873 1.00 87.81 95 ASN A C 1
ATOM 756 O O . ASN A 1 95 ? -33.993 -21.997 50.182 1.00 87.81 95 ASN A O 1
ATOM 760 N N . LYS A 1 96 ? -31.850 -21.543 49.735 1.00 80.69 96 LYS A N 1
ATOM 761 C CA . LYS A 1 96 ? -31.323 -22.860 50.122 1.00 80.69 96 LYS A CA 1
ATOM 762 C C . LYS A 1 96 ? -30.809 -22.910 51.565 1.00 80.69 96 LYS A C 1
ATOM 764 O O . LYS A 1 96 ? -30.508 -24.010 52.025 1.00 80.69 96 LYS A O 1
ATOM 769 N N . GLU A 1 97 ? -30.685 -21.761 52.225 1.00 59.06 97 GLU A N 1
ATOM 770 C CA . GLU A 1 97 ? -30.426 -21.618 53.667 1.00 59.06 97 GLU A CA 1
ATOM 771 C C . GLU A 1 97 ? -31.742 -21.397 54.418 1.00 59.06 97 GLU A C 1
ATOM 773 O O . GLU A 1 97 ? -31.868 -21.952 55.532 1.00 59.06 97 GLU A O 1
#

Radius of gyration: 27.9 Å; chains: 1; bounding box: 53×36×84 Å

Foldseek 3Di:
DLVVLVCCCVVPVCVVCCVPVNDPQQQPDWDDDPPDTDRVSVVVVVVVSVVSSVVSVVVVVVVVVVVVVVVVVVPPPPDVVSVVVVVVVVVVVVVVD

Organism: Limosilactobacillus reuteri (NCBI:txid1598)